Protein AF-A0A0C9UND1-F1 (afdb_monomer_lite)

Sequence (111 aa):
MPMTSTYPDKHANGAHHQFGKDIDINNSKAKVTKHVHPKLSDLDRTSRAIVRWAIQDHCSKLATQNPFPNAVEEHMAANASLMRAEVALELKIETEGIYDIAIQLVEFIVG

Organism: Sphaerobolus stellatus (strain SS14) (NCBI:txid990650)

pLDDT: mean 72.27, std 19.37, range [37.06, 93.31]

Secondary structure (DSSP, 8-state):
------------------------S--------------TTTS-HHHHHHHHHHHHHHHHHHTTS-SS--HHHHHHHHHHHHHHHHHHHT-----HHHHHHHHHHHHTTT-

Radius of gyration: 30.24 Å; chains: 1; bounding box: 63×76×65 Å

Structure (mmCIF, N/CA/C/O backbone):
data_AF-A0A0C9UND1-F1
#
_entry.id   AF-A0A0C9UND1-F1
#
loop_
_atom_site.group_PDB
_atom_site.id
_atom_site.type_symbol
_atom_site.label_atom_id
_atom_site.label_alt_id
_atom_site.label_comp_id
_atom_site.label_asym_id
_atom_site.label_entity_id
_atom_site.label_seq_id
_atom_site.pdbx_PDB_ins_code
_atom_site.Cartn_x
_atom_site.Cartn_y
_atom_site.Cartn_z
_atom_site.occupancy
_atom_site.B_iso_or_equiv
_atom_site.auth_seq_id
_atom_site.auth_comp_id
_atom_site.auth_asym_id
_atom_site.auth_atom_id
_atom_site.pdbx_P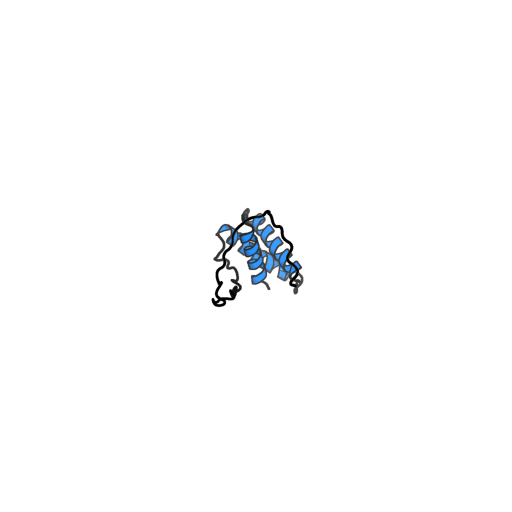DB_model_num
ATOM 1 N N . MET A 1 1 ? 51.854 -64.215 45.952 1.00 50.16 1 MET A N 1
ATOM 2 C CA . MET A 1 1 ? 51.628 -62.910 45.292 1.00 50.16 1 MET A CA 1
ATOM 3 C C . MET A 1 1 ? 50.169 -62.859 44.877 1.00 50.16 1 MET A C 1
ATOM 5 O O . MET A 1 1 ? 49.712 -63.829 44.285 1.00 50.16 1 MET A O 1
ATOM 9 N N . PRO A 1 2 ? 49.427 -61.836 45.313 1.00 45.09 2 PRO A N 1
ATOM 10 C CA . PRO A 1 2 ? 48.978 -60.815 44.358 1.00 45.09 2 PRO A CA 1
ATOM 11 C C . PRO A 1 2 ? 49.307 -59.390 44.841 1.00 45.09 2 PRO A C 1
ATOM 13 O O . PRO A 1 2 ? 49.792 -59.206 45.956 1.00 45.09 2 PRO A O 1
ATOM 16 N N . MET A 1 3 ? 49.082 -58.392 43.985 1.00 45.81 3 MET A N 1
ATOM 17 C CA . MET A 1 3 ? 49.387 -56.977 44.228 1.00 45.81 3 MET A CA 1
ATOM 18 C C . MET A 1 3 ? 48.205 -56.101 43.772 1.00 45.81 3 MET A C 1
ATOM 20 O O . MET A 1 3 ? 47.413 -56.550 42.953 1.00 45.81 3 MET A O 1
ATOM 24 N N . THR A 1 4 ? 48.181 -54.861 44.277 1.00 53.19 4 THR A N 1
ATOM 25 C CA . THR A 1 4 ? 47.371 -53.687 43.881 1.00 53.19 4 THR A CA 1
ATOM 26 C C . THR A 1 4 ? 45.879 -53.653 44.255 1.00 53.19 4 THR A C 1
ATOM 28 O O . THR A 1 4 ? 45.065 -54.461 43.829 1.00 53.19 4 THR A O 1
ATOM 31 N N . SER A 1 5 ? 45.513 -52.611 45.011 1.00 41.72 5 SER A N 1
ATOM 32 C CA . SER A 1 5 ? 44.501 -51.613 44.620 1.00 41.72 5 SER A CA 1
ATOM 33 C C . SER A 1 5 ? 44.533 -50.456 45.629 1.00 41.72 5 SER A C 1
ATOM 35 O O . SER A 1 5 ? 44.490 -50.700 46.834 1.00 41.72 5 SER A O 1
ATOM 37 N N . THR A 1 6 ? 44.635 -49.208 45.160 1.00 45.94 6 THR A N 1
ATOM 38 C CA . THR A 1 6 ? 44.799 -48.022 46.023 1.00 45.94 6 THR A CA 1
ATOM 39 C C . THR A 1 6 ? 43.590 -47.089 45.888 1.00 45.94 6 THR A C 1
ATOM 41 O O . THR A 1 6 ? 43.388 -46.482 44.842 1.00 45.94 6 THR A O 1
ATOM 44 N N . TYR A 1 7 ? 42.815 -46.967 46.967 1.00 41.88 7 TYR A N 1
ATOM 45 C CA . TYR A 1 7 ? 41.770 -45.953 47.230 1.00 41.88 7 TYR A CA 1
ATOM 46 C C . TYR A 1 7 ? 42.341 -44.904 48.224 1.00 41.88 7 TYR A C 1
ATOM 48 O O . TYR A 1 7 ? 43.352 -45.244 48.850 1.00 41.88 7 TYR A O 1
ATOM 56 N N . PRO A 1 8 ? 41.801 -43.667 48.418 1.00 53.22 8 PRO A N 1
ATOM 57 C CA . PRO A 1 8 ? 40.383 -43.214 48.455 1.00 53.22 8 PRO A CA 1
ATOM 58 C C . PRO A 1 8 ? 40.045 -42.109 47.412 1.00 53.22 8 PRO A C 1
ATOM 60 O O . PRO A 1 8 ? 40.953 -41.542 46.81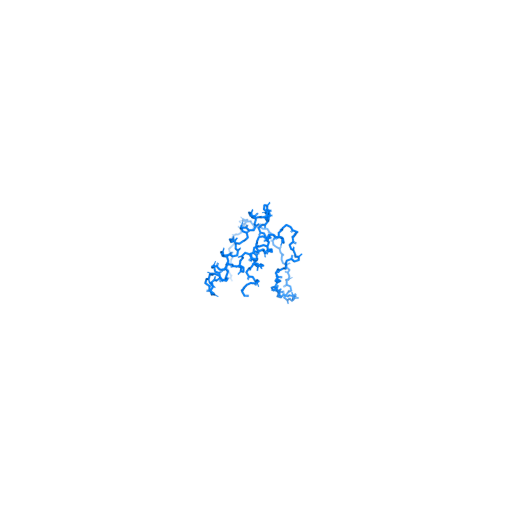9 1.00 53.22 8 PRO A O 1
ATOM 63 N N . ASP A 1 9 ? 38.801 -41.820 46.995 1.00 46.41 9 ASP A N 1
ATOM 64 C CA . ASP A 1 9 ? 37.505 -41.532 47.670 1.00 46.41 9 ASP A CA 1
ATOM 65 C C . ASP A 1 9 ? 37.313 -40.052 48.119 1.00 46.41 9 ASP A C 1
ATOM 67 O O . ASP A 1 9 ? 38.224 -39.434 48.665 1.00 46.41 9 ASP A O 1
ATOM 71 N N . LYS A 1 10 ? 36.059 -39.574 47.973 1.00 52.06 10 LYS A N 1
ATOM 72 C CA . LYS A 1 10 ? 35.379 -38.387 48.560 1.00 52.06 10 LYS A CA 1
ATOM 73 C C . LYS A 1 10 ? 35.287 -37.070 47.757 1.00 52.06 10 LYS A C 1
ATOM 75 O O . LYS A 1 10 ? 36.172 -36.233 47.819 1.00 52.06 10 LYS A O 1
ATOM 80 N N . HIS A 1 11 ? 34.110 -36.898 47.122 1.00 40.84 11 HIS A N 1
ATOM 81 C CA . HIS A 1 11 ? 33.150 -35.763 47.222 1.00 40.84 11 HIS A CA 1
ATOM 82 C C . HIS A 1 11 ? 33.702 -34.310 47.181 1.00 40.84 11 HIS A C 1
ATOM 84 O O . HIS A 1 11 ? 34.576 -33.956 47.956 1.00 40.84 11 HIS A O 1
ATOM 90 N N . ALA A 1 12 ? 33.157 -33.340 46.432 1.00 40.53 12 ALA A N 1
ATOM 91 C CA . ALA A 1 12 ? 31.906 -33.216 45.652 1.00 40.53 12 ALA A CA 1
ATOM 92 C C . ALA A 1 12 ? 32.135 -32.160 44.510 1.00 40.53 12 ALA A C 1
ATOM 94 O O . ALA A 1 12 ? 33.288 -31.941 44.161 1.00 40.53 12 ALA A O 1
ATOM 95 N N . ASN A 1 13 ? 31.191 -31.458 43.855 1.00 40.50 13 ASN A N 1
ATOM 96 C CA . ASN A 1 13 ? 29.739 -31.249 44.011 1.00 40.50 13 ASN A CA 1
ATOM 97 C C . ASN A 1 13 ? 29.099 -30.773 42.672 1.00 40.50 13 ASN A C 1
ATOM 99 O O . ASN A 1 13 ? 29.826 -30.463 41.734 1.00 40.50 13 ASN A O 1
ATOM 103 N N . GLY A 1 14 ? 27.764 -30.646 42.613 1.00 38.22 14 GLY A N 1
ATOM 104 C CA . GLY A 1 14 ? 26.987 -30.182 41.445 1.00 38.22 14 GLY A CA 1
ATOM 105 C C . GLY A 1 14 ? 26.169 -31.325 40.824 1.00 38.22 14 GLY A C 1
ATOM 106 O O . GLY A 1 14 ? 26.684 -32.067 39.999 1.00 38.22 14 GLY A O 1
ATOM 107 N N . ALA A 1 15 ? 24.972 -31.668 41.316 1.00 45.72 15 ALA A N 1
ATOM 108 C CA . ALA A 1 15 ? 23.702 -30.931 41.171 1.00 45.72 15 ALA A CA 1
ATOM 109 C C . ALA A 1 15 ? 23.325 -30.688 39.686 1.00 45.72 15 ALA A C 1
ATOM 111 O O . ALA A 1 15 ? 24.092 -30.056 38.974 1.00 45.72 15 ALA A O 1
ATOM 112 N N . HIS A 1 16 ? 22.161 -31.100 39.160 1.00 46.62 16 HIS A N 1
ATOM 113 C CA . HIS A 1 16 ? 21.020 -31.844 39.728 1.00 46.62 16 HIS A CA 1
ATOM 114 C C . HIS A 1 16 ? 20.114 -32.340 38.567 1.00 46.62 16 HIS A C 1
ATOM 116 O O . HIS A 1 16 ? 19.936 -31.572 37.633 1.00 46.62 16 HIS A O 1
ATOM 122 N N . HIS A 1 17 ? 19.507 -33.540 38.652 1.00 42.47 17 HIS A N 1
ATOM 123 C CA . HIS A 1 17 ? 18.506 -34.144 37.718 1.00 42.47 17 HIS A CA 1
ATOM 124 C C . HIS A 1 17 ? 18.861 -34.206 36.199 1.00 42.47 17 HIS A C 1
ATOM 126 O O . HIS A 1 17 ? 19.108 -33.190 35.570 1.00 42.47 17 HIS A O 1
ATOM 132 N N . GLN A 1 18 ? 18.946 -35.339 35.484 1.00 46.62 18 GLN A N 1
ATOM 133 C CA . GLN A 1 18 ? 18.256 -36.650 35.488 1.00 46.62 18 GLN A CA 1
ATOM 134 C C . GLN A 1 18 ? 16.894 -36.673 34.751 1.00 46.62 18 GLN A C 1
ATOM 136 O O . GLN A 1 18 ? 16.035 -35.835 35.002 1.00 46.62 18 GLN A O 1
ATOM 141 N N . PHE A 1 19 ? 16.719 -37.710 33.910 1.00 37.06 19 PHE A N 1
ATOM 142 C CA . PHE A 1 19 ? 15.566 -38.050 33.045 1.00 37.06 19 PHE A CA 1
ATOM 143 C C . PHE A 1 19 ? 15.347 -37.095 31.844 1.00 37.06 19 PHE A C 1
ATOM 145 O O . PHE A 1 19 ? 15.207 -35.896 32.014 1.00 37.06 19 PHE A O 1
ATOM 152 N N . GLY A 1 20 ? 15.305 -37.527 30.580 1.00 44.19 20 GLY A N 1
ATOM 153 C CA . GLY A 1 20 ? 15.151 -38.876 30.030 1.00 44.19 20 GLY A CA 1
ATOM 154 C C . GLY A 1 20 ? 13.701 -39.137 29.626 1.00 44.19 20 GLY A C 1
ATOM 155 O O . GLY A 1 20 ? 12.889 -39.472 30.487 1.00 44.19 20 GLY A O 1
ATOM 156 N N . LYS A 1 21 ? 13.405 -38.980 28.329 1.00 44.78 21 LYS A N 1
ATOM 157 C CA . LYS A 1 21 ? 12.307 -39.628 27.594 1.00 44.78 21 LYS A CA 1
ATOM 158 C C . LYS A 1 21 ? 12.408 -39.335 26.102 1.00 44.78 21 LYS A C 1
ATOM 160 O O . LYS A 1 21 ? 12.864 -38.271 25.690 1.00 44.78 21 LYS A O 1
ATOM 165 N N . ASP A 1 22 ? 11.984 -40.322 25.338 1.00 52.09 22 ASP A N 1
ATOM 166 C CA . ASP A 1 22 ? 12.007 -40.393 23.888 1.00 52.09 22 ASP A CA 1
ATOM 167 C C . ASP A 1 22 ? 11.139 -39.286 23.275 1.00 52.09 22 ASP A C 1
ATOM 169 O O . ASP A 1 22 ? 9.993 -39.087 23.684 1.00 52.09 22 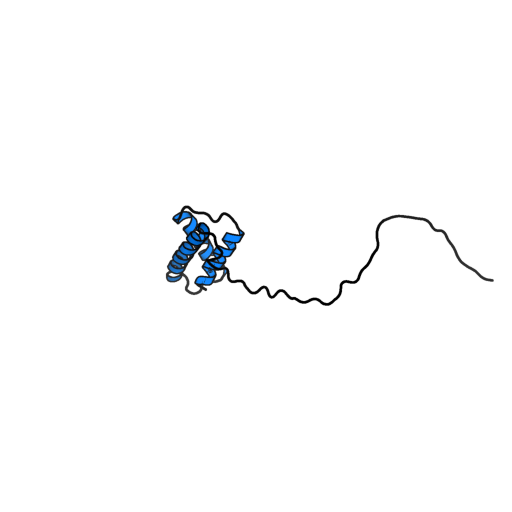ASP A O 1
ATOM 173 N N . ILE A 1 23 ? 11.670 -38.574 22.278 1.00 50.88 23 ILE A N 1
ATOM 174 C CA . ILE A 1 23 ? 10.850 -37.754 21.382 1.00 50.88 23 ILE A CA 1
ATOM 175 C C . ILE A 1 23 ? 10.782 -38.490 20.054 1.00 50.88 23 ILE A C 1
ATOM 177 O O . ILE A 1 23 ? 11.745 -38.516 19.288 1.00 50.88 23 ILE A O 1
ATOM 181 N N . ASP A 1 24 ? 9.620 -39.098 19.833 1.00 46.22 24 ASP A N 1
ATOM 182 C CA . ASP A 1 24 ? 9.231 -39.797 18.616 1.00 46.22 24 ASP A CA 1
ATOM 183 C C . ASP A 1 24 ? 9.607 -39.000 17.359 1.00 46.22 24 ASP A C 1
ATOM 185 O O . ASP A 1 24 ? 9.071 -37.920 17.081 1.00 46.22 24 ASP A O 1
ATOM 189 N N . ILE A 1 25 ? 10.493 -39.576 16.545 1.00 51.44 25 ILE A N 1
ATOM 190 C CA . ILE A 1 25 ? 10.650 -39.168 15.152 1.00 51.44 25 ILE A CA 1
ATOM 191 C C . ILE A 1 25 ? 9.414 -39.691 14.420 1.00 51.44 25 ILE A C 1
ATOM 193 O O . ILE A 1 25 ? 9.486 -40.778 13.862 1.00 51.44 25 ILE A O 1
ATOM 197 N N . ASN A 1 26 ? 8.292 -38.957 14.469 1.00 55.69 26 ASN A N 1
ATOM 198 C CA . ASN A 1 26 ? 7.201 -38.959 13.476 1.00 55.69 26 ASN A CA 1
ATOM 199 C C . ASN A 1 26 ? 5.988 -38.113 13.926 1.00 55.69 26 ASN A C 1
ATOM 201 O O . ASN A 1 26 ? 4.993 -38.658 14.400 1.00 55.69 26 ASN A O 1
ATOM 205 N N . ASN A 1 27 ? 5.968 -36.800 13.644 1.00 38.88 27 ASN A N 1
ATOM 206 C CA . ASN A 1 27 ? 4.710 -36.206 13.160 1.00 38.88 27 ASN A CA 1
ATOM 207 C C . ASN A 1 27 ? 4.879 -34.944 12.296 1.00 38.88 27 ASN A C 1
ATOM 209 O O . ASN A 1 27 ? 5.063 -33.830 12.779 1.00 38.88 27 ASN A O 1
ATOM 213 N N . SER A 1 28 ? 4.721 -35.144 10.991 1.00 46.47 28 SER A N 1
ATOM 214 C CA . SER A 1 28 ? 3.929 -34.309 10.081 1.00 46.47 28 SER A CA 1
ATOM 215 C C . SER A 1 28 ? 3.666 -32.848 10.483 1.00 46.47 28 SER A C 1
ATOM 217 O O . SER A 1 28 ? 2.595 -32.496 10.982 1.00 46.47 28 SER A O 1
ATOM 219 N N . LYS A 1 29 ? 4.553 -31.957 10.047 1.00 44.00 29 LYS A N 1
ATOM 220 C CA . LYS A 1 29 ? 4.298 -31.083 8.884 1.00 44.00 29 LYS A CA 1
ATOM 221 C C . LYS A 1 29 ? 5.420 -30.060 8.815 1.00 44.00 29 LYS A C 1
ATOM 223 O O . LYS A 1 29 ? 5.488 -29.160 9.648 1.00 44.00 29 LYS A O 1
ATOM 228 N N . ALA A 1 30 ? 6.207 -30.113 7.740 1.00 48.66 30 ALA A N 1
ATOM 229 C CA . ALA A 1 30 ? 6.744 -28.873 7.206 1.00 48.66 30 ALA A CA 1
ATOM 230 C C . ALA A 1 30 ? 5.535 -27.952 7.000 1.00 48.66 30 ALA A C 1
ATOM 232 O O . ALA A 1 30 ? 4.656 -28.253 6.184 1.00 48.66 30 ALA A O 1
ATOM 233 N N . LYS A 1 31 ? 5.427 -26.886 7.803 1.00 51.34 31 LYS A N 1
ATOM 234 C CA . LYS A 1 31 ? 4.474 -25.820 7.517 1.00 51.34 31 LYS A CA 1
ATOM 235 C C . LYS A 1 31 ? 4.919 -25.260 6.178 1.00 51.34 31 LYS A C 1
ATOM 237 O O . LYS A 1 31 ? 5.822 -24.436 6.120 1.00 51.34 31 LYS A O 1
ATOM 242 N N . VAL A 1 32 ? 4.251 -25.701 5.115 1.00 46.78 32 VAL A N 1
ATOM 243 C CA . VAL A 1 32 ? 4.075 -24.878 3.931 1.00 46.78 32 VAL A CA 1
ATOM 244 C C . VAL A 1 32 ? 3.354 -23.644 4.451 1.00 46.78 32 VAL A C 1
ATOM 246 O O . VAL A 1 32 ? 2.126 -23.623 4.575 1.00 46.78 32 VAL A O 1
ATOM 249 N N . THR A 1 33 ? 4.139 -22.640 4.840 1.00 44.66 33 THR A N 1
ATOM 250 C CA . THR A 1 33 ? 3.713 -21.254 4.902 1.00 44.66 33 THR A CA 1
ATOM 251 C C . THR A 1 33 ? 3.331 -20.912 3.478 1.00 44.66 33 THR A C 1
ATOM 253 O O . THR A 1 33 ? 4.137 -20.413 2.697 1.00 44.66 33 THR A O 1
ATOM 256 N N . LYS A 1 34 ? 2.094 -21.278 3.114 1.00 50.81 34 LYS A N 1
ATOM 257 C CA . LYS A 1 34 ? 1.418 -20.721 1.952 1.00 50.81 34 LYS A CA 1
ATOM 258 C C . LYS A 1 34 ? 1.659 -19.225 2.074 1.00 50.81 34 LYS A C 1
ATOM 260 O O . LYS A 1 34 ? 1.325 -18.684 3.128 1.00 50.81 34 LYS A O 1
ATOM 265 N N . HIS A 1 35 ? 2.269 -18.600 1.070 1.00 49.97 35 HIS A N 1
ATOM 266 C CA . HIS A 1 35 ? 2.319 -17.146 1.017 1.00 49.97 35 HIS A CA 1
ATOM 267 C C . HIS A 1 35 ? 0.863 -16.685 1.057 1.00 49.97 35 HIS A C 1
ATOM 269 O O . HIS A 1 35 ? 0.114 -16.845 0.092 1.00 49.97 35 HIS A O 1
ATOM 275 N N . VAL A 1 36 ? 0.416 -16.248 2.233 1.00 63.09 36 VAL A N 1
ATOM 276 C CA . VAL A 1 36 ? -0.906 -15.669 2.400 1.00 63.09 36 VAL A CA 1
ATOM 277 C C . VAL A 1 36 ? -0.730 -14.265 1.875 1.00 63.09 36 VAL A C 1
ATOM 279 O O . VAL A 1 36 ? -0.268 -13.397 2.606 1.00 63.09 36 VAL A O 1
ATOM 282 N N . HIS A 1 37 ? -1.018 -14.081 0.586 1.00 67.06 37 HIS A N 1
ATOM 283 C CA . HIS A 1 37 ? -1.052 -12.750 0.001 1.00 67.06 37 HIS A CA 1
ATOM 284 C C . HIS A 1 37 ? -2.007 -11.915 0.860 1.00 67.06 37 HIS A C 1
ATOM 286 O O . HIS A 1 37 ? -3.176 -12.314 0.989 1.00 67.06 37 HIS A O 1
ATOM 292 N N . PRO A 1 38 ? -1.522 -10.832 1.493 1.00 76.38 38 PRO A N 1
ATOM 293 C CA . PRO A 1 38 ? -2.379 -9.981 2.295 1.00 76.38 38 PRO A CA 1
ATOM 294 C C . PRO A 1 38 ? -3.505 -9.443 1.420 1.00 76.38 38 PRO A C 1
ATOM 296 O O . PRO A 1 38 ? -3.323 -9.209 0.222 1.00 76.38 38 PRO A O 1
ATOM 299 N N . LYS A 1 39 ? -4.689 -9.251 1.999 1.00 84.19 39 LYS A N 1
ATOM 300 C CA . LYS A 1 39 ? -5.823 -8.680 1.276 1.00 84.19 39 LYS A CA 1
ATOM 301 C C . LYS A 1 39 ? -6.247 -7.372 1.912 1.00 84.19 39 LYS A C 1
ATOM 303 O O . LYS A 1 39 ? -6.320 -7.235 3.129 1.00 84.19 39 LYS A O 1
ATOM 308 N N . LEU A 1 40 ? -6.714 -6.452 1.071 1.00 83.19 40 LEU A N 1
ATOM 309 C CA . LEU A 1 40 ? -7.431 -5.247 1.503 1.00 83.19 40 LEU A CA 1
ATOM 310 C C . LEU A 1 40 ? -8.654 -5.549 2.396 1.00 83.19 40 LEU A C 1
ATOM 312 O O . LEU A 1 40 ? -9.140 -4.648 3.072 1.00 83.19 40 LEU A O 1
ATOM 316 N N . SER A 1 41 ? -9.185 -6.780 2.391 1.00 84.75 41 SER A N 1
ATOM 317 C CA . SER A 1 41 ? -10.245 -7.216 3.311 1.00 84.75 41 SER A CA 1
ATOM 318 C C . SER A 1 41 ? -9.797 -7.328 4.764 1.00 84.75 41 SER A C 1
ATOM 320 O O . SER A 1 41 ? -10.647 -7.191 5.644 1.00 84.75 41 SER A O 1
ATOM 322 N N . ASP A 1 42 ? -8.507 -7.564 4.988 1.00 84.00 42 ASP A N 1
ATOM 323 C CA . ASP A 1 42 ? -7.937 -7.987 6.269 1.00 84.00 42 ASP A CA 1
ATOM 324 C C . ASP A 1 42 ? -7.518 -6.772 7.120 1.00 84.00 42 ASP A C 1
ATOM 326 O O . ASP A 1 42 ? -7.335 -6.876 8.329 1.00 84.00 42 ASP A O 1
ATOM 330 N N . LEU A 1 43 ? -7.436 -5.601 6.479 1.00 86.88 43 LEU A N 1
ATOM 331 C CA . LEU A 1 43 ? -7.208 -4.297 7.093 1.00 86.88 43 LEU A CA 1
ATOM 332 C C . LEU A 1 43 ? -8.483 -3.715 7.706 1.00 86.88 43 LEU A C 1
ATOM 334 O O . LEU A 1 43 ? -9.571 -3.843 7.138 1.00 86.88 43 LEU A O 1
ATOM 338 N N . ASP A 1 44 ? -8.357 -2.967 8.797 1.00 90.38 44 ASP A N 1
ATOM 339 C CA . ASP A 1 44 ? -9.445 -2.139 9.322 1.00 90.38 44 ASP A CA 1
ATOM 340 C C . ASP A 1 44 ? -9.874 -1.041 8.316 1.00 90.38 44 ASP A C 1
ATOM 342 O O . ASP A 1 44 ? -9.269 -0.845 7.258 1.00 90.38 44 ASP A O 1
ATOM 346 N N . ARG A 1 45 ? -10.959 -0.316 8.615 1.00 89.56 45 ARG A N 1
ATOM 347 C CA . ARG A 1 45 ? -11.521 0.692 7.696 1.00 89.56 45 ARG A CA 1
ATOM 348 C C . ARG A 1 45 ? -10.559 1.856 7.409 1.00 89.56 45 ARG A C 1
ATOM 350 O O . ARG A 1 45 ? -10.570 2.353 6.283 1.00 89.56 45 ARG A O 1
ATOM 357 N N . THR A 1 46 ? -9.772 2.274 8.396 1.00 90.06 46 THR A N 1
ATOM 358 C CA . THR A 1 46 ? -8.815 3.386 8.326 1.00 90.06 46 THR A CA 1
ATOM 359 C C . THR A 1 46 ? -7.621 2.979 7.472 1.00 90.06 46 THR A C 1
ATOM 361 O O . THR A 1 46 ? -7.401 3.564 6.410 1.00 90.06 46 THR A O 1
ATOM 364 N N . SER A 1 47 ? -6.931 1.898 7.844 1.00 90.12 47 SER A N 1
ATOM 365 C CA . SER A 1 47 ? -5.766 1.393 7.104 1.00 90.12 47 SER A CA 1
ATOM 366 C C . SER A 1 47 ? -6.123 1.026 5.661 1.00 90.12 47 SER A C 1
ATOM 368 O O . SER A 1 47 ? -5.384 1.330 4.729 1.00 90.12 47 SER A O 1
ATOM 370 N N . ARG A 1 48 ? -7.315 0.462 5.424 1.00 92.12 48 ARG A N 1
ATOM 371 C CA . ARG A 1 48 ? -7.816 0.161 4.073 1.00 92.12 48 ARG A CA 1
ATOM 372 C C . ARG A 1 48 ? -8.055 1.410 3.218 1.00 92.12 48 ARG A C 1
ATOM 374 O O . ARG A 1 48 ? -7.918 1.326 1.998 1.00 92.12 48 ARG A O 1
ATOM 381 N N . ALA A 1 49 ? -8.436 2.542 3.813 1.00 90.25 49 ALA A N 1
ATOM 382 C CA . ALA A 1 49 ? -8.579 3.807 3.091 1.00 90.25 49 ALA A CA 1
ATOM 383 C C . ALA A 1 49 ? -7.206 4.371 2.692 1.00 90.25 49 ALA A C 1
ATOM 385 O O . ALA A 1 49 ? -7.012 4.707 1.524 1.00 90.25 49 ALA A O 1
ATOM 386 N N . ILE A 1 50 ? -6.249 4.362 3.629 1.00 91.19 50 ILE A N 1
ATOM 387 C CA . ILE A 1 50 ? -4.848 4.759 3.406 1.00 91.19 50 ILE A CA 1
ATOM 388 C C . ILE A 1 50 ? -4.231 3.923 2.279 1.00 91.19 50 ILE A C 1
ATOM 390 O O . ILE A 1 50 ? -3.769 4.478 1.287 1.00 91.19 50 ILE A O 1
ATOM 394 N N . VAL A 1 51 ? -4.304 2.590 2.361 1.00 92.00 51 VAL A N 1
ATOM 395 C CA . VAL A 1 51 ? -3.712 1.695 1.351 1.00 92.00 51 VAL A CA 1
ATOM 396 C C . VAL A 1 51 ? -4.351 1.879 -0.026 1.00 92.00 51 VAL A C 1
ATOM 398 O O . VAL A 1 51 ? -3.638 1.932 -1.021 1.00 92.00 51 VAL A O 1
ATOM 401 N N . ARG A 1 52 ? -5.678 2.053 -0.119 1.00 91.12 52 ARG A N 1
ATOM 402 C CA . ARG A 1 52 ? -6.345 2.343 -1.406 1.00 91.12 52 ARG A CA 1
ATOM 403 C C . ARG A 1 52 ? -5.847 3.635 -2.049 1.00 91.12 52 ARG A C 1
ATOM 405 O O . ARG A 1 52 ? -5.641 3.662 -3.259 1.00 91.12 52 ARG A O 1
ATOM 412 N N . TRP A 1 53 ? -5.649 4.682 -1.251 1.00 92.94 53 TRP A N 1
ATOM 413 C CA . TRP A 1 53 ? -5.114 5.951 -1.738 1.00 92.94 53 TRP A CA 1
ATOM 414 C C . TRP A 1 53 ? -3.636 5.831 -2.133 1.00 92.94 53 TRP A C 1
ATOM 416 O O . TRP A 1 53 ? -3.236 6.332 -3.182 1.00 92.94 53 TRP A O 1
ATOM 426 N N . ALA A 1 54 ? -2.841 5.101 -1.344 1.00 91.62 54 ALA A N 1
ATOM 427 C CA . ALA A 1 54 ? -1.434 4.833 -1.628 1.00 91.62 54 ALA A CA 1
ATOM 428 C C . ALA A 1 54 ? -1.242 4.049 -2.934 1.00 91.62 54 ALA A C 1
ATOM 430 O O . ALA A 1 54 ? -0.414 4.448 -3.745 1.00 91.62 54 ALA A O 1
ATOM 431 N N . ILE A 1 55 ? -2.049 3.009 -3.187 1.00 90.12 55 ILE A N 1
ATOM 432 C CA . ILE A 1 55 ? -2.076 2.281 -4.470 1.00 90.12 55 ILE A CA 1
ATOM 433 C C . ILE A 1 55 ? -2.340 3.254 -5.629 1.00 90.12 55 ILE A C 1
ATOM 435 O O . ILE A 1 55 ? -1.622 3.245 -6.625 1.00 90.12 55 ILE A O 1
ATOM 439 N N . GLN A 1 56 ? -3.346 4.127 -5.504 1.00 88.94 56 GLN A N 1
ATOM 440 C CA . GLN A 1 56 ? -3.703 5.072 -6.565 1.00 88.94 56 GLN A CA 1
ATOM 441 C C . GLN A 1 56 ? -2.588 6.097 -6.840 1.00 88.94 56 GLN A C 1
ATOM 443 O O . GLN A 1 56 ? -2.290 6.373 -8.003 1.00 88.94 56 GLN A O 1
ATOM 448 N N . ASP A 1 57 ? -1.950 6.640 -5.799 1.00 87.50 57 ASP A N 1
ATOM 449 C CA . ASP A 1 57 ? -0.794 7.539 -5.922 1.00 87.50 57 ASP A CA 1
ATOM 450 C C . ASP A 1 57 ? 0.431 6.827 -6.524 1.00 87.50 57 ASP A C 1
ATOM 452 O O . ASP A 1 57 ? 1.111 7.387 -7.387 1.00 87.50 57 ASP A O 1
ATOM 456 N N . HIS A 1 58 ? 0.680 5.579 -6.118 1.00 85.12 58 HIS A N 1
ATOM 457 C CA . HIS A 1 58 ? 1.800 4.766 -6.585 1.00 85.12 58 HIS A CA 1
ATOM 458 C C . HIS A 1 58 ? 1.666 4.408 -8.073 1.00 85.12 58 HIS A C 1
ATOM 460 O O . HIS A 1 58 ? 2.561 4.731 -8.856 1.00 85.12 58 HIS A O 1
ATOM 466 N N . CYS A 1 59 ? 0.515 3.872 -8.496 1.00 82.62 59 CYS A N 1
ATOM 467 C CA . CYS A 1 59 ? 0.214 3.593 -9.906 1.00 82.62 59 CYS A CA 1
ATOM 468 C C . CYS A 1 59 ? 0.315 4.855 -10.779 1.00 82.62 59 CYS A C 1
ATOM 470 O O . CYS A 1 59 ? 0.862 4.817 -11.882 1.00 82.62 59 CYS A O 1
ATOM 472 N N . SER A 1 60 ? -0.172 5.994 -10.271 1.00 82.44 60 SER A N 1
ATOM 473 C CA . SER A 1 60 ? -0.103 7.281 -10.979 1.00 82.44 60 SER A CA 1
ATOM 474 C C . SER A 1 60 ? 1.339 7.767 -11.175 1.00 82.44 60 SER A C 1
ATOM 476 O O . SER A 1 60 ? 1.619 8.475 -12.140 1.00 82.44 60 SER A O 1
ATOM 478 N N . LYS A 1 61 ? 2.263 7.384 -10.282 1.00 76.62 61 LYS A N 1
ATOM 479 C CA . LYS A 1 61 ? 3.687 7.746 -10.354 1.00 76.62 61 LYS A CA 1
ATOM 480 C C . LYS A 1 61 ? 4.520 6.772 -11.164 1.00 76.62 61 LYS A C 1
ATOM 482 O O . LYS A 1 61 ? 5.396 7.237 -11.888 1.00 76.62 61 LYS A O 1
ATOM 487 N N . LEU A 1 62 ? 4.220 5.476 -11.136 1.00 71.81 62 LEU A N 1
ATOM 488 C CA . LEU A 1 62 ? 4.887 4.491 -11.995 1.00 71.81 62 LEU A CA 1
ATOM 489 C C . LEU A 1 62 ? 4.677 4.787 -13.490 1.00 71.81 62 LEU A C 1
ATOM 491 O O . LEU A 1 62 ? 5.609 4.637 -14.271 1.00 71.81 62 LEU A O 1
ATOM 495 N N . ALA A 1 63 ? 3.539 5.379 -13.873 1.00 64.69 63 ALA A N 1
ATOM 496 C CA . ALA A 1 63 ? 3.324 5.926 -15.221 1.00 64.69 63 ALA A CA 1
ATOM 497 C C . ALA A 1 63 ? 4.267 7.095 -15.614 1.00 64.69 63 ALA A C 1
ATOM 499 O O . ALA A 1 63 ? 4.282 7.508 -16.772 1.00 64.69 63 ALA A O 1
ATOM 500 N N . THR A 1 64 ? 5.031 7.650 -14.665 1.00 69.06 64 THR A N 1
ATOM 501 C CA . THR A 1 64 ? 5.936 8.806 -14.847 1.00 69.06 64 THR A CA 1
ATOM 502 C C . THR A 1 64 ? 7.388 8.537 -14.431 1.00 69.06 64 THR A C 1
ATOM 504 O O . THR A 1 64 ? 8.239 9.413 -14.586 1.00 69.06 64 THR A O 1
ATOM 507 N N . GLN A 1 65 ? 7.679 7.355 -13.881 1.00 68.06 65 GLN A N 1
ATOM 508 C CA . GLN A 1 65 ? 8.987 6.976 -13.338 1.00 68.06 65 GLN A CA 1
ATOM 509 C C . GLN A 1 65 ? 9.636 5.860 -14.175 1.00 68.06 65 GLN A C 1
ATOM 511 O O . GLN A 1 65 ? 9.169 5.534 -15.264 1.00 68.06 65 GLN A O 1
ATOM 516 N N . ASN A 1 66 ? 10.767 5.324 -13.703 1.00 66.00 66 ASN A N 1
ATOM 517 C CA . ASN A 1 66 ? 11.463 4.208 -14.342 1.00 66.00 66 ASN A CA 1
ATOM 518 C C . ASN A 1 66 ? 10.482 3.031 -14.565 1.00 66.00 66 ASN A C 1
ATOM 520 O O . ASN A 1 66 ? 9.913 2.564 -13.580 1.00 66.00 66 ASN A O 1
ATOM 524 N N . PRO A 1 67 ? 10.288 2.531 -15.804 1.00 65.06 67 PRO A N 1
ATOM 525 C CA . PRO A 1 67 ? 9.365 1.426 -16.081 1.00 65.06 67 PRO A CA 1
ATOM 526 C C . PRO A 1 67 ? 9.811 0.077 -15.496 1.00 65.06 67 PRO A C 1
ATOM 528 O O . PRO A 1 67 ? 9.015 -0.855 -15.475 1.00 65.06 67 PRO A O 1
ATOM 531 N N . PHE A 1 68 ? 11.061 -0.038 -15.035 1.00 70.75 68 PHE A N 1
ATOM 532 C CA . PHE A 1 68 ? 11.594 -1.229 -14.373 1.00 70.75 68 PHE A CA 1
ATOM 533 C C . PHE A 1 68 ? 12.360 -0.823 -13.101 1.00 70.75 68 PHE A C 1
ATOM 535 O O . PHE A 1 68 ? 13.598 -0.802 -13.116 1.00 70.75 68 PHE A O 1
ATOM 542 N N . PRO A 1 69 ? 11.658 -0.429 -12.019 1.00 73.56 69 PRO A N 1
ATOM 543 C CA . PRO A 1 69 ? 12.301 -0.180 -10.736 1.00 73.56 69 PRO A CA 1
ATOM 544 C C . PRO A 1 69 ? 12.895 -1.486 -10.195 1.00 73.56 69 PRO A C 1
ATOM 546 O O . PRO A 1 69 ? 12.375 -2.574 -10.441 1.00 73.56 69 PRO A O 1
ATOM 549 N N . ASN A 1 70 ? 13.990 -1.393 -9.445 1.00 84.19 70 ASN A N 1
ATOM 550 C CA . ASN A 1 70 ? 14.440 -2.531 -8.645 1.00 84.19 70 ASN A CA 1
ATOM 551 C C . ASN A 1 70 ? 13.633 -2.627 -7.336 1.00 84.19 70 ASN A C 1
ATOM 553 O O . ASN A 1 70 ? 13.045 -1.643 -6.895 1.00 84.19 70 ASN A O 1
ATOM 557 N N . ALA A 1 71 ? 13.655 -3.787 -6.673 1.00 83.44 71 ALA A N 1
ATOM 558 C CA . ALA A 1 71 ? 12.852 -4.039 -5.469 1.00 83.44 71 ALA A CA 1
ATOM 559 C C . ALA A 1 71 ? 13.056 -3.011 -4.331 1.00 83.44 71 ALA A C 1
ATOM 561 O O . ALA A 1 71 ? 12.139 -2.762 -3.556 1.00 83.44 71 ALA A O 1
ATOM 562 N N . VAL A 1 72 ? 14.234 -2.378 -4.221 1.00 86.19 72 VAL A N 1
ATOM 563 C CA . VAL A 1 72 ? 14.480 -1.325 -3.217 1.00 86.19 72 VAL A CA 1
ATOM 564 C C . VAL A 1 72 ? 13.824 -0.005 -3.633 1.00 86.19 72 VAL A C 1
ATOM 566 O O . VAL A 1 72 ? 13.263 0.697 -2.795 1.00 86.19 72 VAL A O 1
ATOM 569 N N . GLU A 1 73 ? 13.865 0.339 -4.922 1.00 85.50 73 GLU A N 1
ATOM 570 C CA . GLU A 1 73 ? 13.176 1.515 -5.474 1.00 85.50 73 GLU A CA 1
ATOM 571 C C . GLU A 1 73 ? 11.654 1.376 -5.367 1.00 85.50 73 GLU A C 1
ATOM 573 O O . GLU A 1 73 ? 10.984 2.325 -4.959 1.00 85.50 73 GLU A O 1
ATOM 578 N N . GLU A 1 74 ? 11.127 0.192 -5.678 1.00 84.81 74 GLU A N 1
ATOM 579 C CA . GLU A 1 74 ? 9.710 -0.154 -5.549 1.00 84.81 74 GLU A CA 1
ATOM 580 C C . GLU A 1 74 ? 9.241 -0.028 -4.093 1.00 84.81 74 GLU A C 1
ATOM 582 O O . GLU A 1 74 ? 8.321 0.740 -3.811 1.00 84.81 74 GLU A O 1
ATOM 587 N N . HIS A 1 75 ? 9.956 -0.652 -3.152 1.00 87.56 75 HIS A N 1
ATOM 588 C CA . HIS A 1 75 ? 9.674 -0.562 -1.718 1.00 87.56 75 HIS A CA 1
ATOM 589 C C . HIS A 1 75 ? 9.697 0.883 -1.192 1.00 87.56 75 HIS A C 1
ATOM 591 O O . HIS A 1 75 ? 8.785 1.325 -0.486 1.00 87.56 75 HIS A O 1
ATOM 597 N N . MET A 1 76 ? 10.713 1.673 -1.568 1.00 87.88 76 MET A N 1
ATOM 598 C CA . MET A 1 76 ? 10.777 3.095 -1.209 1.00 87.88 76 MET A CA 1
ATOM 599 C C . MET A 1 76 ? 9.610 3.892 -1.806 1.00 87.88 76 MET A C 1
ATOM 601 O O . MET A 1 76 ? 9.059 4.768 -1.135 1.00 87.88 76 MET A O 1
ATOM 605 N N . ALA A 1 77 ? 9.210 3.602 -3.046 1.00 87.31 77 ALA A N 1
ATOM 606 C CA . ALA A 1 77 ? 8.094 4.268 -3.706 1.00 87.31 77 ALA A CA 1
ATOM 607 C C . ALA A 1 77 ? 6.736 3.884 -3.090 1.00 87.31 77 ALA A C 1
ATOM 609 O O . ALA A 1 77 ? 5.890 4.767 -2.909 1.00 87.31 77 ALA A O 1
ATOM 610 N N . ALA A 1 78 ? 6.545 2.620 -2.704 1.00 88.62 78 ALA A N 1
ATOM 611 C CA . ALA A 1 78 ? 5.375 2.127 -1.985 1.00 88.62 78 ALA A CA 1
ATOM 612 C C . ALA A 1 78 ? 5.252 2.785 -0.600 1.00 88.62 78 ALA A C 1
ATOM 614 O O .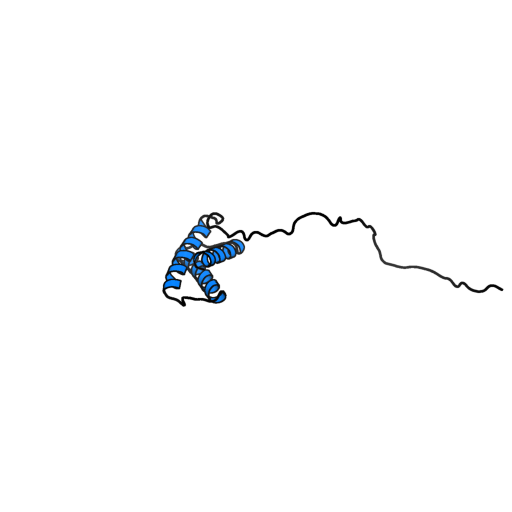 ALA A 1 78 ? 4.244 3.435 -0.306 1.00 88.62 78 ALA A O 1
ATOM 615 N N . ASN A 1 79 ? 6.319 2.734 0.205 1.00 90.38 79 ASN A N 1
ATOM 616 C CA . ASN A 1 79 ? 6.394 3.373 1.522 1.00 90.38 79 ASN A CA 1
ATOM 617 C C . ASN A 1 79 ? 6.131 4.890 1.439 1.00 90.38 79 ASN A C 1
ATOM 619 O O . ASN A 1 79 ? 5.287 5.435 2.151 1.00 90.38 79 ASN A O 1
ATOM 623 N N . ALA A 1 80 ? 6.763 5.585 0.489 1.00 90.88 80 ALA A N 1
ATOM 624 C CA . ALA A 1 80 ? 6.528 7.012 0.291 1.00 90.88 80 ALA A CA 1
ATOM 625 C C . ALA A 1 80 ? 5.084 7.327 -0.160 1.00 90.88 80 ALA A C 1
ATOM 627 O O . ALA A 1 80 ? 4.591 8.425 0.103 1.00 90.88 80 ALA A O 1
ATOM 628 N N . SER A 1 81 ? 4.399 6.396 -0.834 1.00 90.88 81 SER A N 1
ATOM 629 C CA . SER A 1 81 ? 2.982 6.538 -1.211 1.00 90.88 81 SER A CA 1
ATOM 630 C C . SER A 1 81 ? 2.051 6.354 -0.010 1.00 90.88 81 SER A C 1
ATOM 632 O O . SER A 1 81 ? 1.078 7.097 0.111 1.00 90.88 81 SER A O 1
ATOM 634 N N . LEU A 1 82 ? 2.387 5.455 0.923 1.00 91.81 82 LEU A N 1
ATOM 635 C CA . LEU A 1 82 ? 1.683 5.307 2.203 1.00 91.81 82 LEU A CA 1
ATOM 636 C C . LEU A 1 82 ? 1.812 6.558 3.071 1.00 91.81 82 LEU A C 1
ATOM 638 O O . LEU A 1 82 ? 0.790 7.115 3.462 1.00 91.81 82 LEU A O 1
ATOM 642 N N . MET A 1 83 ? 3.027 7.078 3.275 1.00 92.56 83 MET A N 1
ATOM 643 C CA . MET A 1 83 ? 3.232 8.320 4.037 1.00 92.56 83 MET A CA 1
ATOM 644 C C . MET A 1 83 ? 2.437 9.503 3.455 1.00 92.56 83 MET A C 1
ATOM 646 O O . MET A 1 83 ? 1.901 10.329 4.193 1.00 92.56 83 MET A O 1
ATOM 650 N N . ARG A 1 84 ? 2.320 9.592 2.121 1.00 91.75 84 ARG A N 1
ATOM 651 C CA . ARG A 1 84 ? 1.482 10.611 1.466 1.00 91.75 84 ARG A CA 1
ATOM 652 C C . ARG A 1 84 ? -0.010 10.361 1.657 1.00 91.75 84 ARG A C 1
ATOM 654 O O . ARG A 1 84 ? -0.748 11.330 1.795 1.00 91.75 84 ARG A O 1
ATOM 661 N N . ALA A 1 85 ? -0.456 9.108 1.669 1.00 92.25 85 ALA A N 1
ATOM 662 C CA . ALA A 1 85 ? -1.847 8.755 1.933 1.00 92.25 85 ALA A CA 1
ATOM 663 C C . ALA A 1 85 ? -2.260 9.045 3.386 1.00 92.25 85 ALA A C 1
ATOM 665 O O . ALA A 1 85 ? -3.357 9.553 3.604 1.00 92.25 85 ALA A O 1
ATOM 666 N N . GLU A 1 86 ? -1.381 8.802 4.363 1.00 92.19 86 GLU A N 1
ATOM 667 C CA . GLU A 1 86 ? -1.596 9.201 5.762 1.00 92.19 86 GLU A CA 1
ATOM 668 C C . GLU A 1 86 ? -1.803 10.715 5.888 1.00 92.19 86 GLU A C 1
ATOM 670 O O . GLU A 1 86 ? -2.811 11.170 6.429 1.00 92.19 86 GLU A O 1
ATOM 675 N N . VAL A 1 87 ? -0.891 11.505 5.306 1.00 93.31 87 VAL A N 1
ATOM 676 C CA . VAL A 1 87 ? -0.972 12.975 5.316 1.00 93.31 87 VAL A CA 1
ATOM 677 C C . VAL A 1 87 ? -2.200 13.489 4.556 1.00 93.31 87 VAL A C 1
ATOM 679 O O . VAL A 1 87 ? -2.865 14.400 5.035 1.00 93.31 87 VAL A O 1
ATOM 682 N N . ALA A 1 88 ? -2.525 12.919 3.391 1.00 91.38 88 ALA A N 1
ATOM 683 C CA . ALA A 1 88 ? -3.635 13.383 2.553 1.00 91.38 88 ALA A CA 1
ATOM 684 C C . ALA A 1 88 ? -5.027 13.046 3.111 1.00 91.38 88 ALA A C 1
ATOM 686 O O . ALA A 1 88 ? -5.994 13.723 2.767 1.00 91.38 88 ALA A O 1
ATOM 687 N N . LEU A 1 89 ? -5.140 11.998 3.933 1.00 91.38 89 LEU A N 1
ATOM 688 C CA . LEU A 1 89 ? -6.398 11.595 4.569 1.00 91.38 89 LEU A CA 1
ATOM 689 C C . LEU A 1 89 ? -6.517 12.063 6.029 1.00 91.38 89 LEU A C 1
ATOM 691 O O . LEU A 1 89 ? -7.584 11.898 6.612 1.00 91.38 89 LEU A O 1
ATOM 695 N N . GLU A 1 90 ? -5.446 12.612 6.612 1.00 93.25 90 GLU A N 1
ATOM 696 C CA . GLU A 1 90 ? -5.315 12.913 8.049 1.00 93.25 90 GLU A CA 1
ATOM 697 C C . GLU A 1 90 ? -5.523 11.670 8.945 1.00 93.25 90 GLU A C 1
ATOM 699 O O . GLU A 1 90 ? -6.048 11.742 10.057 1.00 93.25 90 GLU A O 1
ATOM 704 N N . LEU A 1 91 ? -5.089 10.503 8.456 1.00 92.38 91 LEU A N 1
ATOM 705 C CA . LEU A 1 91 ? -5.204 9.204 9.128 1.00 92.38 91 LEU A CA 1
ATOM 706 C C . LEU A 1 91 ? -3.815 8.604 9.378 1.00 92.38 91 LEU A C 1
ATOM 708 O O . LEU A 1 91 ? -2.845 8.980 8.727 1.00 92.38 91 LEU A O 1
ATOM 712 N N . LYS A 1 92 ? -3.721 7.636 10.294 1.00 90.56 92 LYS A N 1
ATOM 713 C CA . LYS A 1 92 ? -2.485 6.889 10.564 1.00 90.56 92 LYS A CA 1
ATOM 714 C C . LYS A 1 92 ? -2.725 5.393 10.651 1.00 90.56 92 LYS A C 1
ATOM 716 O O . LYS A 1 92 ? -3.771 4.954 11.128 1.00 90.56 92 LYS A O 1
ATOM 721 N N . ILE A 1 93 ? -1.720 4.628 10.248 1.00 88.00 93 ILE A N 1
ATOM 722 C CA . ILE A 1 93 ? -1.577 3.215 10.568 1.00 88.00 93 ILE A CA 1
ATOM 723 C C . ILE A 1 93 ? -0.854 3.123 11.918 1.00 88.00 93 ILE A C 1
ATOM 725 O O . ILE A 1 93 ? 0.329 3.423 12.036 1.00 88.00 93 ILE A O 1
ATOM 729 N N . GLU A 1 94 ? -1.574 2.721 12.965 1.00 84.56 94 GLU A N 1
ATOM 730 C CA . GLU A 1 94 ? -1.052 2.744 14.343 1.00 84.56 94 GLU A CA 1
ATOM 731 C C . GLU A 1 94 ? -0.153 1.549 14.702 1.00 84.56 94 GLU A C 1
ATOM 733 O O . GLU A 1 94 ? 0.448 1.536 15.776 1.00 84.56 94 GLU A O 1
ATOM 738 N N . THR A 1 95 ? -0.063 0.527 13.842 1.00 88.06 95 THR A N 1
ATOM 739 C CA . THR A 1 95 ? 0.694 -0.699 14.139 1.00 88.06 95 THR A CA 1
ATOM 740 C C . THR A 1 95 ? 1.637 -1.083 13.005 1.00 88.06 95 THR A C 1
ATOM 742 O O . THR A 1 95 ? 1.240 -1.155 11.844 1.00 88.06 95 THR A O 1
ATOM 745 N N . GLU A 1 96 ? 2.881 -1.388 13.371 1.00 86.62 96 GLU A N 1
ATOM 746 C CA . GLU A 1 96 ? 3.964 -1.795 12.466 1.00 86.62 96 GLU A CA 1
ATOM 747 C C . GLU A 1 96 ? 3.565 -2.996 11.594 1.00 86.62 96 GLU A C 1
ATOM 749 O O . GLU A 1 96 ? 3.677 -2.940 10.376 1.00 86.62 96 GLU A O 1
ATOM 754 N N . GLY A 1 97 ? 2.937 -4.023 12.180 1.00 86.88 97 GLY A N 1
ATOM 755 C CA . GLY A 1 97 ? 2.460 -5.185 11.421 1.00 86.88 97 GLY A CA 1
ATOM 756 C C . GLY A 1 97 ? 1.359 -4.875 10.395 1.00 86.88 97 GLY A C 1
ATOM 757 O O . GLY A 1 97 ? 1.266 -5.564 9.382 1.00 86.88 97 GLY A O 1
ATOM 758 N N . ILE A 1 98 ? 0.535 -3.837 10.605 1.00 86.56 98 ILE A N 1
ATOM 759 C CA . ILE A 1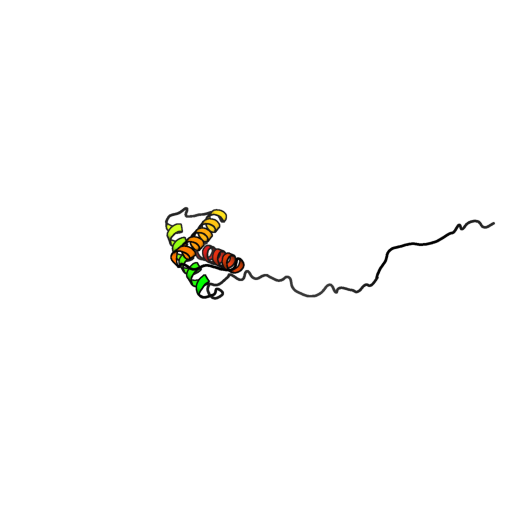 98 ? -0.392 -3.360 9.565 1.00 86.56 98 ILE A CA 1
ATOM 760 C C . ILE A 1 98 ? 0.360 -2.532 8.513 1.00 86.56 98 ILE A C 1
ATOM 762 O O . ILE A 1 98 ? -0.003 -2.589 7.340 1.00 86.56 98 ILE A O 1
ATOM 766 N N . TYR A 1 99 ? 1.414 -1.812 8.899 1.00 88.31 99 TYR A N 1
ATOM 767 C CA . TYR A 1 99 ? 2.265 -1.056 7.979 1.00 88.31 99 TYR A CA 1
ATOM 768 C C . TYR A 1 99 ? 3.022 -1.982 7.010 1.00 88.31 99 TYR A C 1
ATOM 770 O O . TYR A 1 99 ? 3.000 -1.756 5.802 1.00 88.31 99 TYR A O 1
ATOM 778 N N . ASP A 1 100 ? 3.573 -3.095 7.501 1.00 88.44 100 ASP A N 1
ATOM 779 C CA . ASP A 1 100 ? 4.212 -4.128 6.671 1.00 88.44 100 ASP A CA 1
ATOM 780 C C . ASP A 1 100 ? 3.229 -4.761 5.673 1.00 88.44 100 ASP A C 1
ATOM 782 O O . ASP A 1 100 ? 3.556 -4.983 4.504 1.00 88.44 100 ASP A O 1
ATOM 786 N N . ILE A 1 101 ? 1.999 -5.037 6.123 1.00 89.06 101 ILE A N 1
ATOM 787 C CA . ILE A 1 101 ? 0.902 -5.535 5.280 1.00 89.06 101 ILE A CA 1
ATOM 788 C C . ILE A 1 101 ? 0.497 -4.484 4.236 1.00 89.06 101 ILE A C 1
ATOM 790 O O . ILE A 1 101 ? 0.219 -4.827 3.086 1.00 89.06 101 ILE A O 1
ATOM 794 N N . ALA A 1 102 ? 0.459 -3.210 4.625 1.00 88.44 102 ALA A N 1
ATOM 795 C CA . ALA A 1 102 ? 0.131 -2.088 3.759 1.00 88.44 102 ALA A CA 1
ATOM 796 C C . ALA A 1 102 ? 1.177 -1.891 2.653 1.00 88.44 102 ALA A C 1
ATOM 798 O O . ALA A 1 102 ? 0.790 -1.704 1.502 1.00 88.44 102 ALA A O 1
ATOM 799 N N . ILE A 1 103 ? 2.471 -1.993 2.975 1.00 89.56 103 ILE A N 1
ATOM 800 C CA . ILE A 1 103 ? 3.565 -1.952 1.995 1.00 89.56 103 ILE A CA 1
ATOM 801 C C . ILE A 1 103 ? 3.418 -3.098 0.991 1.00 89.56 103 ILE A C 1
ATOM 803 O O . ILE A 1 103 ? 3.300 -2.839 -0.205 1.00 89.56 103 ILE A O 1
ATOM 807 N N . GLN A 1 104 ? 3.312 -4.343 1.473 1.00 87.94 104 GLN A N 1
ATOM 808 C CA . GLN A 1 104 ? 3.164 -5.525 0.611 1.00 87.94 104 GLN A CA 1
ATOM 809 C C . GLN A 1 104 ? 1.941 -5.432 -0.313 1.00 87.94 104 GLN A C 1
ATOM 811 O O . GLN A 1 104 ? 1.978 -5.910 -1.443 1.00 87.94 104 GLN A O 1
ATOM 816 N N . LEU A 1 105 ? 0.846 -4.818 0.152 1.00 87.31 105 LEU A N 1
ATOM 817 C CA . LEU A 1 105 ? -0.351 -4.568 -0.657 1.00 87.31 105 LEU A CA 1
ATOM 818 C C . LEU A 1 105 ? -0.149 -3.502 -1.741 1.00 87.31 105 LEU A C 1
ATOM 820 O O . LEU A 1 105 ? -0.811 -3.583 -2.774 1.00 87.31 105 LEU A O 1
ATOM 824 N N . VAL A 1 106 ? 0.702 -2.501 -1.507 1.00 85.88 106 VAL A N 1
ATOM 825 C CA . VAL A 1 106 ? 1.017 -1.461 -2.499 1.00 85.88 106 VAL A CA 1
ATOM 826 C C . VAL A 1 106 ? 1.979 -2.005 -3.558 1.00 85.88 106 VAL A C 1
ATOM 828 O O . VAL A 1 106 ? 1.719 -1.791 -4.736 1.00 85.88 106 VAL A O 1
ATOM 831 N N . GLU A 1 107 ? 3.011 -2.753 -3.156 1.00 84.88 107 GLU A N 1
ATOM 832 C CA . GLU A 1 107 ? 3.960 -3.435 -4.058 1.00 84.88 107 GLU A CA 1
ATOM 833 C C . GLU A 1 107 ? 3.234 -4.468 -4.948 1.00 84.88 107 GLU A C 1
ATOM 835 O O . GLU A 1 107 ? 3.209 -4.358 -6.173 1.00 84.88 107 GLU A O 1
ATOM 840 N N . PHE A 1 108 ? 2.515 -5.423 -4.340 1.00 77.69 108 PHE A N 1
ATOM 841 C CA . PHE A 1 108 ? 1.886 -6.550 -5.050 1.00 77.69 108 PHE A CA 1
ATOM 842 C C . PHE A 1 108 ? 0.808 -6.161 -6.083 1.00 77.69 108 PHE A C 1
ATOM 844 O O . PHE A 1 108 ? 0.386 -6.996 -6.880 1.00 77.69 108 PHE A O 1
ATOM 851 N N . ILE A 1 109 ? 0.303 -4.926 -6.057 1.00 66.50 109 ILE A N 1
ATOM 852 C CA . ILE A 1 109 ? -0.713 -4.464 -7.014 1.00 66.50 109 ILE A CA 1
ATOM 853 C C . ILE A 1 109 ? -0.086 -3.844 -8.276 1.00 66.50 109 ILE A C 1
ATOM 855 O O . ILE A 1 109 ? -0.813 -3.625 -9.248 1.00 66.50 109 ILE A O 1
ATOM 859 N N . VAL A 1 110 ? 1.231 -3.592 -8.298 1.00 57.50 110 VAL A N 1
ATOM 860 C CA . VAL A 1 110 ? 1.906 -2.974 -9.457 1.00 57.50 110 VAL A CA 1
ATOM 861 C C . VAL A 1 110 ? 3.138 -3.730 -9.981 1.00 57.50 110 VAL A C 1
ATOM 863 O O . VAL A 1 110 ? 3.546 -3.444 -11.109 1.00 57.50 110 VAL A O 1
ATOM 866 N N . GLY A 1 111 ? 3.674 -4.702 -9.231 1.00 55.09 111 GLY A N 1
ATOM 867 C CA . GLY A 1 111 ? 4.661 -5.692 -9.706 1.00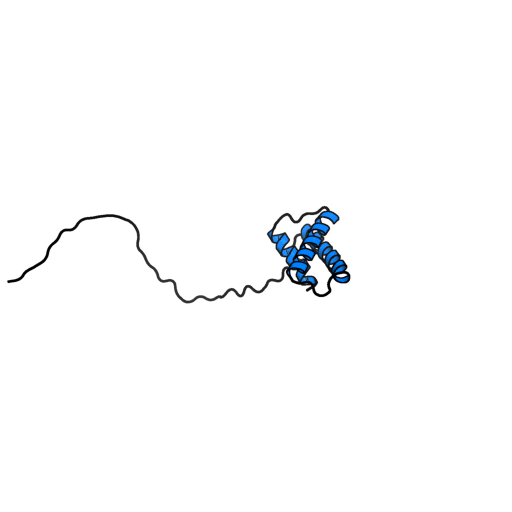 55.09 111 GLY A CA 1
ATOM 868 C C . GLY A 1 111 ? 4.082 -6.870 -10.498 1.00 55.09 111 GLY A C 1
ATOM 869 O O . GLY A 1 111 ? 2.902 -7.228 -10.275 1.00 55.09 111 GLY A O 1
#

Foldseek 3Di:
DDDDDDDDDDDDDDDDDDDDDDDDPDDDDPPPPPPPLQDLVVDDPQLSQLLVQLLVVLVVCCVVDDVDDDPVRLLVSSLVSSVVSCVVVVGDDPDPVSSVSSSSSSSVVRD